Protein AF-A0A8T0B3D9-F1 (afdb_monomer_lite)

Secondary structure (DSSP, 8-state):
-------PPPPPHHHHHHHHHHHSS--SSPPPPPPPP------TTSPP------S-SS--------TT-------------------PPPP---GGGSPP-PPSSSS-TTSSSS-----HHHHHHHHHHHHHHHHH--

Organism: Silurus meridionalis (NCBI:txid175797)

Foldseek 3Di:
DDDDDPDDDDDDPVVVVVCCVVPVDDPPDPDDDPDPDDPDPDDPPDDDPPPPPDDPPPPDPPPPPPPDDPPDPPPPCPPPPPPPPDDPDDDPDDVVPDDDDDPPPNDPCVPDPPPDPDDPVRVVVVVVVVVVVVVVVD

pLDDT: mean 72.68, std 13.57, range [46.12, 94.62]

Sequence (138 aa):
MPVFIAKYKPPGLLELQLEFAKLGQFPSGPYKNPKPHNFRPCDENLPDMVTTIAKDPEYLTLKTQLLGARIQPDFSEEPSRKIITFKPADPKWDARLILPKTPWPPVSATYTRHQCRRGVYSAFMDRVEEKLTRSWMK

Structure (mmCIF, N/CA/C/O backbone):
data_AF-A0A8T0B3D9-F1
#
_entry.id   AF-A0A8T0B3D9-F1
#
loop_
_atom_site.group_PDB
_atom_site.id
_atom_site.type_symbol
_atom_site.label_atom_id
_atom_site.label_alt_id
_atom_site.label_comp_id
_atom_site.label_asym_id
_atom_site.label_entity_id
_atom_site.label_seq_id
_atom_site.pdbx_PDB_ins_code
_atom_site.Cartn_x
_atom_site.Cartn_y
_atom_site.Cartn_z
_atom_site.occupancy
_atom_site.B_iso_or_equiv
_atom_site.auth_seq_id
_atom_site.auth_comp_id
_atom_site.auth_asym_id
_atom_site.auth_atom_id
_atom_site.pdbx_PDB_model_num
ATOM 1 N N . MET A 1 1 ? 21.758 -30.120 16.604 1.00 60.94 1 MET A N 1
ATOM 2 C CA . MET A 1 1 ? 20.601 -29.326 16.131 1.00 60.94 1 MET A CA 1
ATOM 3 C C . MET A 1 1 ? 20.304 -28.256 17.172 1.00 60.94 1 MET A C 1
ATOM 5 O O . MET A 1 1 ? 20.386 -28.593 18.349 1.00 60.94 1 MET A O 1
ATOM 9 N N . PRO A 1 2 ? 20.032 -26.997 16.792 1.00 70.56 2 PRO A N 1
ATOM 10 C CA . PRO A 1 2 ? 19.699 -25.959 17.763 1.00 70.56 2 PRO A CA 1
ATOM 11 C C . PRO A 1 2 ? 18.350 -26.270 18.425 1.00 70.56 2 PRO A C 1
ATOM 13 O O . PRO A 1 2 ? 17.438 -26.792 17.784 1.00 70.56 2 PRO A O 1
ATOM 16 N N . VAL A 1 3 ? 18.241 -25.986 19.721 1.00 74.12 3 VAL A N 1
ATOM 17 C CA . VAL A 1 3 ? 17.029 -26.244 20.506 1.00 74.12 3 VAL A CA 1
ATOM 18 C C . VAL A 1 3 ? 15.999 -25.165 20.184 1.00 74.12 3 VAL A C 1
ATOM 20 O O . VAL A 1 3 ? 16.249 -23.981 20.395 1.00 74.12 3 VAL A O 1
ATOM 23 N N . PHE A 1 4 ? 14.842 -25.567 19.660 1.00 76.88 4 PHE A N 1
ATOM 24 C CA . PHE A 1 4 ? 13.763 -24.641 19.334 1.00 76.88 4 PHE A CA 1
ATOM 25 C C . PHE A 1 4 ? 12.959 -24.319 20.598 1.00 76.88 4 PHE A C 1
ATOM 27 O O . PHE A 1 4 ? 12.279 -25.181 21.158 1.00 76.88 4 PHE A O 1
ATOM 34 N N . ILE A 1 5 ? 13.048 -23.078 21.074 1.00 80.00 5 ILE A N 1
ATOM 35 C CA . ILE A 1 5 ? 12.301 -22.619 22.248 1.00 80.00 5 ILE A CA 1
ATOM 36 C C . ILE A 1 5 ? 10.937 -22.115 21.770 1.00 80.00 5 ILE A C 1
ATOM 38 O O . ILE A 1 5 ? 10.822 -21.036 21.203 1.00 80.00 5 ILE A O 1
ATOM 42 N N . ALA A 1 6 ? 9.887 -22.903 22.008 1.00 77.19 6 ALA A N 1
ATOM 43 C CA . ALA A 1 6 ? 8.521 -22.601 21.564 1.00 77.19 6 ALA A CA 1
ATOM 44 C C . ALA A 1 6 ? 7.750 -21.630 22.483 1.00 77.19 6 ALA A C 1
ATOM 46 O O . ALA A 1 6 ? 6.567 -21.376 22.266 1.00 77.19 6 ALA A O 1
ATOM 47 N N . LYS A 1 7 ? 8.383 -21.118 23.546 1.00 80.88 7 LYS A N 1
ATOM 48 C CA . LYS A 1 7 ? 7.732 -20.262 24.545 1.00 80.88 7 LYS A CA 1
ATOM 49 C C . LYS A 1 7 ? 8.345 -18.869 24.508 1.00 80.88 7 LYS A C 1
ATOM 51 O O . LYS A 1 7 ? 9.443 -18.660 25.013 1.00 80.88 7 LYS A O 1
ATOM 56 N N . TYR A 1 8 ? 7.613 -17.930 23.921 1.00 82.69 8 TYR A N 1
ATOM 57 C CA . TYR A 1 8 ? 7.926 -16.509 23.984 1.00 82.69 8 TYR A CA 1
ATOM 58 C C . TYR A 1 8 ? 7.228 -15.896 25.201 1.00 82.69 8 TYR A C 1
ATOM 60 O O . TYR 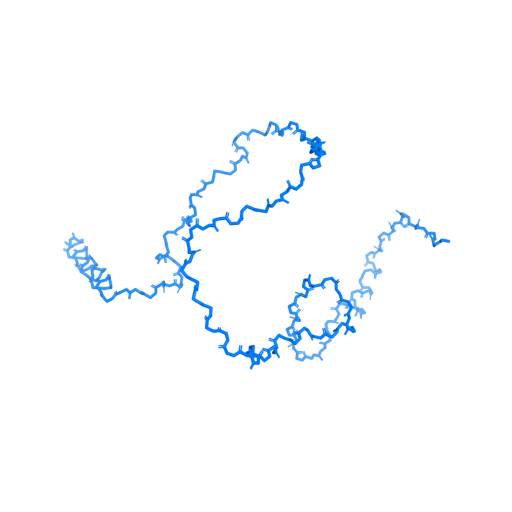A 1 8 ? 6.011 -16.019 25.345 1.00 82.69 8 TYR A O 1
ATOM 68 N N . LYS A 1 9 ? 7.994 -15.256 26.088 1.00 85.31 9 LYS A N 1
ATOM 69 C CA . LYS A 1 9 ? 7.439 -14.450 27.177 1.00 85.31 9 LYS A CA 1
ATOM 70 C C . LYS A 1 9 ? 7.404 -12.997 26.692 1.00 85.31 9 LYS A C 1
ATOM 72 O O . LYS A 1 9 ? 8.476 -12.471 26.400 1.00 85.31 9 LYS A O 1
ATOM 77 N N . PRO A 1 10 ? 6.225 -12.363 26.575 1.00 84.81 10 PRO A N 1
ATOM 78 C CA . PRO A 1 10 ? 6.163 -10.970 26.163 1.00 84.81 10 PRO A CA 1
ATOM 79 C C . PRO A 1 10 ? 6.854 -10.086 27.215 1.00 84.81 10 PRO A C 1
ATOM 81 O O . PRO A 1 10 ? 6.689 -10.347 28.414 1.00 84.81 10 PRO A O 1
ATOM 84 N N . PRO A 1 11 ? 7.627 -9.073 26.788 1.00 88.50 11 PRO A N 1
ATOM 85 C CA . PRO A 1 11 ? 8.262 -8.132 27.701 1.00 88.50 11 PRO A CA 1
ATOM 86 C C . PRO A 1 11 ? 7.217 -7.352 28.505 1.00 88.50 11 PRO A C 1
ATOM 88 O O . PRO A 1 11 ? 6.094 -7.106 28.048 1.00 88.50 11 PRO A O 1
ATOM 91 N N . GLY A 1 12 ? 7.586 -6.973 29.727 1.00 91.31 12 GLY A N 1
ATOM 92 C CA . GLY A 1 12 ? 6.753 -6.136 30.589 1.00 91.31 12 GLY A CA 1
ATOM 93 C C . GLY A 1 12 ? 6.632 -4.699 30.069 1.00 91.31 12 GLY A C 1
ATOM 94 O O . GLY A 1 12 ? 7.419 -4.250 29.243 1.00 91.31 12 GLY A O 1
ATOM 95 N N . LEU A 1 13 ? 5.673 -3.929 30.596 1.00 91.25 13 LEU A N 1
ATOM 96 C CA . LEU A 1 13 ? 5.432 -2.546 30.151 1.00 91.25 13 LEU A CA 1
ATOM 97 C C . LEU A 1 13 ? 6.667 -1.637 30.305 1.00 91.25 13 LEU A C 1
ATOM 99 O O . LEU A 1 13 ? 6.960 -0.844 29.414 1.00 91.25 13 LEU A O 1
ATOM 103 N N . LEU A 1 14 ? 7.414 -1.7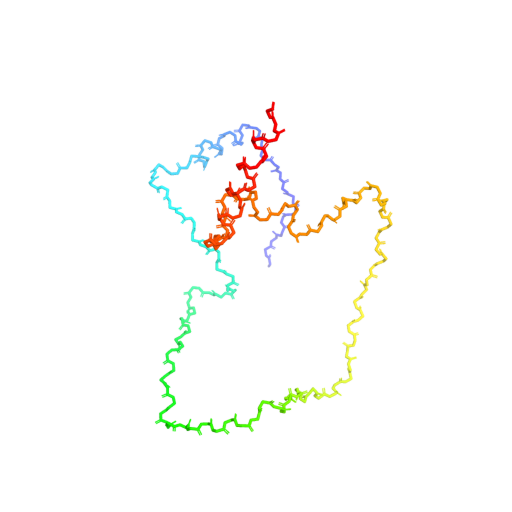77 31.405 1.00 92.19 14 LEU A N 1
ATOM 104 C CA . LEU A 1 14 ? 8.652 -1.021 31.639 1.00 92.19 14 LEU A CA 1
ATOM 105 C C . LEU A 1 14 ? 9.777 -1.440 30.685 1.00 92.19 14 LEU A C 1
ATOM 107 O O . LEU A 1 14 ? 10.514 -0.594 30.185 1.00 92.19 14 LEU A O 1
ATOM 111 N N . GLU A 1 15 ? 9.896 -2.741 30.419 1.00 89.75 15 GLU A N 1
ATOM 112 C CA . GLU A 1 15 ? 10.883 -3.284 29.482 1.00 89.75 15 GLU A CA 1
ATOM 113 C C . GLU A 1 15 ? 10.603 -2.768 28.070 1.00 89.75 15 GLU A C 1
ATOM 115 O O . GLU A 1 15 ? 11.506 -2.246 27.423 1.00 89.75 15 GLU A O 1
ATOM 120 N N . LEU A 1 16 ? 9.334 -2.776 27.653 1.00 88.25 16 LEU A N 1
ATOM 121 C CA . LEU A 1 16 ? 8.887 -2.197 26.388 1.00 88.25 16 LEU A CA 1
ATOM 122 C C . LEU A 1 16 ? 9.201 -0.704 26.279 1.00 88.25 16 LEU A C 1
ATOM 124 O O . LEU A 1 16 ? 9.645 -0.250 25.228 1.00 88.25 16 LEU A O 1
ATOM 128 N N . GLN A 1 17 ? 8.994 0.075 27.344 1.00 88.06 17 GLN A N 1
ATOM 129 C CA . GLN A 1 17 ? 9.331 1.502 27.337 1.00 88.06 17 GLN A CA 1
ATOM 130 C C . GLN A 1 17 ? 10.837 1.737 27.189 1.00 88.06 17 GLN A C 1
ATOM 132 O O . GLN A 1 17 ? 11.247 2.614 26.427 1.00 88.06 17 GLN A O 1
ATOM 137 N N . LEU A 1 18 ? 11.664 0.947 27.878 1.00 90.56 18 LEU A N 1
ATOM 138 C CA . LEU A 1 18 ? 13.121 1.024 27.759 1.00 90.56 18 LEU A CA 1
ATOM 139 C C . LEU A 1 18 ? 13.601 0.590 26.370 1.00 90.56 18 LEU A C 1
ATOM 141 O O . LEU A 1 18 ? 14.480 1.236 25.800 1.00 90.56 18 LEU A O 1
ATOM 145 N N . GLU A 1 19 ? 13.032 -0.477 25.813 1.00 89.00 19 GLU A N 1
ATOM 146 C CA . GLU A 1 19 ? 13.325 -0.937 24.454 1.00 89.00 19 GLU A CA 1
ATOM 147 C C . GLU A 1 19 ? 12.904 0.096 23.409 1.00 89.00 19 GLU A C 1
ATOM 149 O O . GLU A 1 19 ? 13.688 0.411 22.517 1.00 89.00 19 GLU A O 1
ATOM 154 N N . PHE A 1 20 ? 11.721 0.695 23.546 1.00 86.94 20 PHE A N 1
ATOM 155 C CA . PHE A 1 20 ? 11.252 1.756 22.658 1.00 86.94 20 PHE A CA 1
ATOM 156 C C . PHE A 1 20 ? 12.124 3.013 22.750 1.00 86.94 20 PHE A C 1
ATOM 158 O O . PHE A 1 20 ? 12.458 3.603 21.727 1.00 86.94 20 PHE A O 1
ATOM 165 N N . ALA A 1 21 ? 12.558 3.410 23.947 1.00 85.75 21 ALA A N 1
ATOM 166 C CA . ALA A 1 21 ? 13.483 4.531 24.097 1.00 85.75 21 ALA A CA 1
ATOM 167 C C . ALA A 1 21 ? 14.840 4.257 23.421 1.00 85.75 21 ALA A C 1
ATOM 169 O O . ALA A 1 21 ? 15.432 5.170 22.846 1.00 85.75 21 ALA A O 1
ATOM 170 N N . LYS A 1 22 ? 15.316 3.005 23.464 1.00 83.75 22 LYS A N 1
ATOM 171 C CA . LYS A 1 22 ? 16.589 2.580 22.856 1.00 83.75 22 LYS A CA 1
ATOM 172 C C . LYS A 1 22 ? 16.512 2.382 21.339 1.00 83.75 22 LYS A C 1
ATOM 174 O O . LYS A 1 22 ? 17.460 2.728 20.645 1.00 83.75 22 LYS A O 1
ATOM 179 N N . LEU A 1 23 ? 15.433 1.781 20.838 1.00 84.50 23 LEU A N 1
ATOM 180 C CA . LEU A 1 23 ? 15.311 1.278 19.460 1.00 84.50 23 LEU A CA 1
ATOM 181 C C . LEU A 1 23 ? 14.242 2.000 18.635 1.00 84.50 23 LEU A C 1
ATOM 183 O O . LEU A 1 23 ? 14.291 1.979 17.410 1.00 84.50 23 LEU A O 1
ATOM 187 N N . GLY A 1 24 ? 13.258 2.610 19.292 1.00 76.69 24 GLY A N 1
ATOM 188 C CA . GLY A 1 24 ? 12.138 3.303 18.654 1.00 76.69 24 GLY A CA 1
ATOM 189 C C . GLY A 1 24 ? 12.488 4.700 18.147 1.00 76.69 24 GLY A C 1
ATOM 190 O O . GLY A 1 24 ? 11.701 5.298 17.414 1.00 76.69 24 GLY A O 1
ATOM 191 N N . GLN A 1 25 ? 13.667 5.226 18.496 1.00 79.75 25 GLN A N 1
ATOM 192 C CA . GLN A 1 25 ? 14.184 6.426 17.850 1.00 79.75 25 GLN A CA 1
ATOM 193 C C . GLN A 1 25 ? 14.645 6.079 16.438 1.00 79.75 25 GLN A C 1
ATOM 195 O O . GLN A 1 25 ? 15.637 5.379 16.233 1.00 79.75 25 GLN A O 1
ATOM 200 N N . PHE A 1 26 ? 13.926 6.604 15.449 1.00 75.88 26 PHE A N 1
ATOM 201 C CA . PHE A 1 26 ? 14.415 6.605 14.080 1.00 75.88 26 PHE A CA 1
ATOM 202 C C . PHE A 1 26 ? 15.734 7.386 14.021 1.00 75.88 26 PHE A C 1
ATOM 204 O O . PHE A 1 26 ? 15.842 8.441 14.654 1.00 75.88 26 PHE A O 1
ATOM 211 N N . PRO A 1 27 ? 16.741 6.900 13.273 1.00 80.06 27 PRO A N 1
ATOM 212 C CA . PRO A 1 27 ? 17.992 7.626 13.126 1.00 80.06 27 PRO A CA 1
ATOM 213 C C . PRO A 1 27 ? 17.701 9.021 1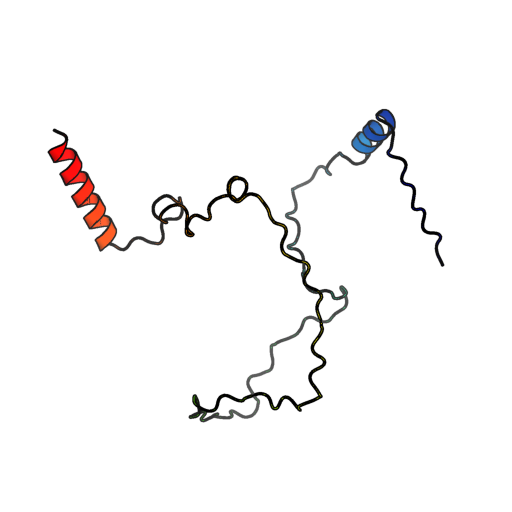2.569 1.00 80.06 27 PRO A C 1
ATOM 215 O O . PRO A 1 27 ? 17.016 9.164 11.555 1.00 80.06 27 PRO A O 1
ATOM 218 N N . SER A 1 28 ? 18.220 10.050 13.240 1.00 76.62 28 SER A N 1
ATOM 219 C CA . SER A 1 28 ? 18.120 11.428 12.763 1.00 76.62 28 SER A CA 1
ATOM 220 C C . SER A 1 28 ? 18.946 11.557 11.482 1.00 76.62 28 SER A C 1
ATOM 222 O O . SER A 1 28 ? 20.175 11.524 11.510 1.00 76.62 28 SER A O 1
ATOM 224 N N . GLY A 1 29 ? 18.274 11.611 10.336 1.00 84.50 29 GLY A N 1
ATOM 225 C CA . GLY A 1 29 ? 18.909 11.674 9.028 1.00 84.50 29 GLY A CA 1
ATOM 226 C C . GLY A 1 29 ? 17.883 11.834 7.907 1.00 84.50 29 GLY A C 1
ATOM 227 O O . GLY A 1 29 ? 16.684 11.654 8.133 1.00 84.50 29 GLY A O 1
ATOM 228 N N . PRO A 1 30 ? 18.326 12.186 6.688 1.00 86.06 30 PRO A N 1
ATOM 229 C CA . PRO A 1 30 ? 17.433 12.264 5.542 1.00 86.06 30 PRO A CA 1
ATOM 230 C C . PRO A 1 30 ? 16.778 10.902 5.297 1.00 86.06 30 PRO A C 1
ATOM 232 O O . PRO A 1 30 ? 17.453 9.868 5.267 1.00 86.06 30 PRO A O 1
ATOM 235 N N . TYR A 1 31 ? 15.457 10.911 5.114 1.00 83.88 31 TYR A N 1
ATOM 236 C CA . TYR A 1 31 ? 14.689 9.706 4.827 1.00 83.88 31 TYR A CA 1
ATOM 237 C C . TYR A 1 31 ? 15.206 9.044 3.546 1.00 83.88 31 TYR A C 1
ATOM 239 O O . TYR A 1 31 ? 15.258 9.664 2.482 1.00 83.88 31 TYR A O 1
ATOM 247 N N . LYS A 1 32 ? 15.588 7.771 3.652 1.00 83.62 32 LYS A N 1
ATOM 248 C CA . LYS A 1 32 ? 15.943 6.939 2.503 1.00 83.62 32 LYS A CA 1
ATOM 249 C C . LYS A 1 32 ? 14.728 6.094 2.152 1.00 83.62 32 LYS A C 1
ATOM 251 O O . LYS A 1 32 ? 14.282 5.300 2.978 1.00 83.62 32 LYS A O 1
ATOM 256 N N . ASN A 1 33 ? 14.213 6.247 0.932 1.00 85.19 33 ASN A N 1
ATOM 257 C CA . ASN A 1 33 ? 13.157 5.370 0.433 1.00 85.19 33 ASN A CA 1
ATOM 258 C C . ASN A 1 33 ? 13.633 3.911 0.529 1.00 85.19 33 ASN A C 1
ATOM 260 O O . ASN A 1 33 ? 14.732 3.613 0.042 1.00 85.19 33 ASN A O 1
ATOM 264 N N . PRO A 1 34 ? 12.845 3.000 1.131 1.00 84.12 34 PRO A N 1
ATOM 265 C CA . PRO A 1 34 ? 13.198 1.592 1.135 1.00 84.12 34 PRO A CA 1
ATOM 266 C C . PRO A 1 34 ? 13.308 1.109 -0.312 1.00 84.12 34 PRO A C 1
ATOM 268 O O . PRO A 1 34 ? 12.463 1.419 -1.156 1.00 84.12 34 PRO A O 1
ATOM 271 N N . LYS A 1 35 ? 14.373 0.360 -0.608 1.00 82.25 35 LYS A N 1
ATOM 272 C CA . LYS A 1 35 ? 14.542 -0.263 -1.921 1.00 82.25 35 LYS A CA 1
ATOM 273 C C . LYS A 1 35 ? 13.346 -1.199 -2.164 1.00 82.25 35 LYS A C 1
ATOM 275 O O . LYS A 1 35 ? 13.002 -1.953 -1.250 1.00 82.25 35 LYS A O 1
ATOM 280 N N . PRO A 1 36 ? 12.711 -1.172 -3.352 1.00 85.38 36 PRO A N 1
ATOM 281 C CA . PRO A 1 36 ? 11.661 -2.122 -3.696 1.00 85.38 36 PRO A CA 1
ATOM 282 C C . PRO A 1 36 ? 12.114 -3.554 -3.414 1.00 85.38 36 PRO A C 1
ATOM 284 O O . PRO A 1 36 ? 13.250 -3.919 -3.727 1.00 85.38 36 PRO A O 1
ATOM 287 N N . HIS A 1 37 ? 11.233 -4.344 -2.800 1.00 79.44 37 HIS A N 1
ATOM 288 C CA . HIS A 1 37 ? 11.537 -5.724 -2.448 1.00 79.44 37 HIS A CA 1
ATOM 289 C C . HIS A 1 37 ? 11.918 -6.512 -3.707 1.00 79.44 37 HIS A C 1
ATOM 291 O O . HIS A 1 37 ? 11.178 -6.522 -4.693 1.00 79.44 37 HIS A O 1
ATOM 297 N N . ASN A 1 38 ? 13.090 -7.148 -3.685 1.00 76.38 38 ASN A N 1
ATOM 298 C CA . ASN A 1 38 ? 13.525 -7.995 -4.783 1.00 76.38 38 ASN A CA 1
ATOM 299 C C . ASN A 1 38 ? 12.852 -9.363 -4.632 1.00 76.38 38 ASN A C 1
ATOM 301 O O . ASN A 1 38 ? 13.180 -10.115 -3.724 1.00 76.38 38 ASN A O 1
ATOM 305 N N . PHE A 1 39 ? 11.917 -9.682 -5.526 1.00 78.88 39 PHE A N 1
ATOM 306 C CA . PHE A 1 39 ? 11.209 -10.966 -5.528 1.00 78.88 39 PHE A CA 1
ATOM 307 C C . PHE A 1 39 ? 12.067 -12.143 -6.013 1.00 78.88 39 PHE A C 1
ATOM 309 O O . PHE A 1 39 ? 11.579 -13.271 -6.053 1.00 78.88 39 PHE A O 1
ATOM 316 N N . ARG A 1 40 ? 13.321 -11.911 -6.425 1.00 68.81 40 ARG A N 1
ATOM 317 C CA . ARG A 1 40 ? 14.231 -12.994 -6.803 1.00 68.81 40 ARG A CA 1
ATOM 318 C C . ARG A 1 40 ? 14.725 -13.700 -5.538 1.00 68.81 40 ARG A C 1
ATOM 320 O O . ARG A 1 40 ? 15.363 -13.051 -4.711 1.00 68.81 40 ARG A O 1
ATOM 327 N N . PRO A 1 41 ? 14.482 -15.011 -5.388 1.00 64.94 41 PRO A N 1
ATOM 328 C CA . PRO A 1 41 ? 15.021 -15.774 -4.275 1.00 64.94 41 PRO A CA 1
ATOM 329 C C . PRO A 1 41 ? 16.470 -16.146 -4.593 1.00 64.94 41 PRO A C 1
ATOM 331 O O . PRO A 1 41 ? 16.723 -17.287 -4.947 1.00 64.94 41 PRO A O 1
ATOM 334 N N . CYS A 1 42 ? 17.408 -15.198 -4.591 1.00 53.91 42 CYS A N 1
ATOM 335 C CA . CYS A 1 42 ? 18.781 -15.490 -5.007 1.00 53.91 42 CYS A CA 1
ATOM 336 C C . CYS A 1 42 ? 19.786 -14.499 -4.408 1.00 53.91 42 CYS A C 1
ATOM 338 O O . CYS A 1 42 ? 19.575 -13.288 -4.466 1.00 53.91 42 CYS A O 1
ATOM 340 N N . ASP A 1 43 ? 20.854 -15.073 -3.850 1.00 59.47 43 ASP A N 1
ATOM 341 C CA . ASP A 1 43 ? 21.987 -14.456 -3.161 1.00 59.47 43 ASP A CA 1
ATOM 342 C C . ASP A 1 43 ? 22.555 -13.208 -3.852 1.00 59.47 43 ASP A C 1
ATOM 344 O O . ASP A 1 43 ? 22.602 -13.115 -5.079 1.00 59.47 43 ASP A O 1
ATOM 348 N N . GLU A 1 44 ? 23.089 -12.283 -3.046 1.00 62.50 44 GLU A N 1
ATOM 349 C CA . GLU A 1 44 ? 23.735 -11.034 -3.493 1.00 62.50 44 GLU A CA 1
ATOM 350 C C . GLU A 1 44 ? 24.928 -11.260 -4.448 1.00 62.50 44 GLU A C 1
ATOM 352 O O . GLU A 1 44 ? 25.376 -10.324 -5.104 1.00 62.50 44 GLU A O 1
ATOM 357 N N . ASN A 1 45 ? 25.411 -12.503 -4.556 1.00 68.69 45 ASN A N 1
ATOM 358 C CA . ASN A 1 45 ? 26.533 -12.912 -5.400 1.00 68.69 45 ASN A CA 1
ATOM 359 C C . ASN A 1 45 ? 26.124 -13.483 -6.768 1.00 68.69 45 ASN A C 1
ATOM 361 O O . ASN A 1 45 ? 27.002 -13.932 -7.510 1.00 68.69 45 ASN A O 1
ATOM 365 N N . LEU A 1 46 ? 24.833 -13.528 -7.120 1.00 65.44 46 LEU A N 1
ATOM 366 C CA . LEU A 1 46 ? 24.475 -13.968 -8.467 1.00 65.44 46 LEU A CA 1
ATOM 367 C C . LEU A 1 46 ? 24.852 -12.895 -9.499 1.00 65.44 46 LEU A C 1
ATOM 369 O O . LEU A 1 46 ? 24.474 -11.734 -9.335 1.00 65.44 46 LEU A O 1
ATOM 373 N N . PRO A 1 47 ? 25.557 -13.269 -10.581 1.00 69.12 47 PRO A N 1
ATOM 374 C CA . PRO A 1 47 ? 25.858 -12.335 -11.651 1.00 69.12 47 PRO A CA 1
ATOM 375 C C . PRO A 1 47 ? 24.557 -11.835 -12.285 1.00 69.12 47 PRO A C 1
ATOM 377 O O . PRO A 1 47 ? 23.632 -12.613 -12.541 1.00 69.12 47 PRO A O 1
ATOM 380 N N . ASP A 1 48 ? 24.494 -10.530 -12.555 1.00 64.94 48 ASP A N 1
ATOM 381 C CA . ASP A 1 48 ? 23.391 -9.948 -13.311 1.00 64.94 48 ASP A CA 1
ATOM 382 C C . ASP A 1 48 ? 23.289 -10.641 -14.672 1.00 64.94 48 ASP A C 1
ATOM 384 O O . ASP A 1 48 ? 24.276 -10.820 -15.387 1.00 64.94 48 ASP A O 1
ATOM 388 N N . MET A 1 49 ? 22.072 -11.052 -15.032 1.00 63.75 49 MET A N 1
ATOM 389 C CA . MET A 1 49 ? 21.819 -11.696 -16.314 1.00 63.75 49 MET A CA 1
ATOM 390 C C . MET A 1 49 ? 22.002 -10.661 -17.426 1.00 63.75 49 MET A C 1
ATOM 392 O O . MET A 1 49 ? 21.111 -9.859 -17.707 1.00 63.75 49 MET A O 1
ATOM 396 N N . VAL A 1 50 ? 23.177 -10.674 -18.048 1.00 62.25 50 VAL A N 1
ATOM 397 C CA . VAL A 1 50 ? 23.510 -9.840 -19.199 1.00 62.25 50 VAL A CA 1
ATOM 398 C C . VAL A 1 50 ? 22.704 -10.340 -20.398 1.00 62.25 50 VAL A C 1
ATOM 400 O O . VAL A 1 50 ? 23.070 -11.312 -21.051 1.00 62.25 50 VAL A O 1
ATOM 403 N N . THR A 1 51 ? 21.585 -9.680 -20.703 1.00 61.06 51 THR A N 1
ATOM 404 C CA . THR A 1 51 ? 20.773 -9.978 -21.897 1.00 61.06 51 THR A CA 1
ATOM 405 C C . THR A 1 51 ? 21.287 -9.287 -23.158 1.00 61.06 51 THR A C 1
ATOM 407 O O . THR A 1 51 ? 20.581 -9.248 -24.164 1.00 61.06 51 THR A O 1
ATOM 410 N N . THR A 1 52 ? 22.506 -8.739 -23.153 1.00 55.34 52 THR A N 1
ATOM 411 C CA . THR A 1 52 ? 23.154 -8.260 -24.380 1.00 55.34 52 THR A CA 1
ATOM 412 C C . THR A 1 52 ? 23.754 -9.444 -25.129 1.00 55.34 52 THR A C 1
ATOM 414 O O . THR A 1 52 ? 24.962 -9.525 -25.341 1.00 55.34 52 THR A O 1
ATOM 417 N N . ILE A 1 53 ? 22.908 -10.396 -25.512 1.00 59.19 53 ILE A N 1
ATOM 418 C CA . ILE A 1 53 ? 23.276 -11.310 -26.584 1.00 59.19 53 ILE A CA 1
ATOM 419 C C . ILE A 1 53 ? 23.331 -10.426 -27.830 1.00 59.19 53 ILE A C 1
ATOM 421 O O . ILE A 1 53 ? 22.350 -9.763 -28.180 1.00 59.19 53 ILE A O 1
ATOM 425 N N . ALA A 1 54 ? 24.521 -10.319 -28.423 1.00 56.00 54 ALA A N 1
ATOM 426 C CA . ALA A 1 54 ? 24.698 -9.685 -29.716 1.00 56.00 54 ALA A CA 1
ATOM 427 C C . ALA A 1 54 ? 23.661 -10.284 -30.670 1.00 56.00 54 ALA A C 1
ATOM 429 O O . ALA A 1 54 ? 23.530 -11.505 -30.718 1.00 56.00 54 ALA A O 1
ATOM 430 N N . LYS A 1 55 ? 22.909 -9.425 -31.377 1.00 58.97 55 LYS A N 1
ATOM 431 C CA . LYS A 1 55 ? 22.070 -9.844 -32.508 1.00 58.97 55 LYS A CA 1
ATOM 432 C C . LYS A 1 55 ? 22.834 -10.910 -33.281 1.00 58.97 55 LYS A C 1
ATOM 434 O O . LYS A 1 55 ? 23.997 -10.660 -33.593 1.00 58.97 55 LYS A O 1
ATOM 439 N N . ASP A 1 56 ? 22.180 -12.048 -33.490 1.00 55.25 56 ASP A N 1
ATOM 440 C CA . ASP A 1 56 ? 22.753 -13.266 -34.054 1.00 55.25 56 ASP A CA 1
ATOM 441 C C . ASP A 1 56 ? 23.887 -12.957 -35.049 1.00 55.25 56 ASP A C 1
ATOM 443 O O . ASP A 1 56 ? 23.678 -12.172 -35.982 1.00 55.25 56 ASP A O 1
ATOM 447 N N . PRO A 1 57 ? 25.099 -13.514 -34.849 1.00 58.09 57 PRO A N 1
ATOM 448 C CA . PRO A 1 57 ? 26.267 -13.187 -35.672 1.00 58.09 57 PRO A CA 1
ATOM 449 C C . PRO A 1 57 ? 26.049 -13.516 -37.155 1.00 58.09 57 PRO A C 1
ATOM 451 O O . PRO A 1 57 ? 26.688 -12.934 -38.029 1.00 58.09 57 PRO A O 1
ATOM 454 N N . GLU A 1 58 ? 25.106 -14.407 -37.439 1.00 60.09 58 GLU A N 1
ATOM 455 C CA . GLU A 1 58 ? 24.570 -14.652 -38.764 1.00 60.09 58 GLU A CA 1
ATOM 456 C C . GLU A 1 58 ? 23.215 -13.964 -38.849 1.00 60.09 58 GLU A C 1
ATOM 458 O O . GLU A 1 58 ? 22.283 -14.343 -38.149 1.00 60.09 58 GLU A O 1
ATOM 463 N N . TYR A 1 59 ? 23.109 -12.949 -39.703 1.00 53.88 59 TYR A N 1
ATOM 464 C CA . TYR A 1 59 ? 21.890 -12.210 -40.032 1.00 53.88 59 TYR A CA 1
ATOM 465 C C . TYR A 1 59 ? 20.821 -13.153 -40.631 1.00 53.88 59 TYR A C 1
ATOM 467 O O . TYR A 1 59 ? 20.529 -13.131 -41.829 1.00 53.88 59 TYR A O 1
ATOM 475 N N . LEU A 1 60 ? 20.270 -14.045 -39.810 1.00 60.81 60 LEU A N 1
ATOM 476 C CA . LEU A 1 60 ? 19.297 -15.051 -40.192 1.00 60.81 60 LEU A CA 1
ATOM 477 C C . LEU A 1 60 ? 17.977 -14.332 -40.441 1.00 60.81 60 LEU A C 1
ATOM 479 O O . LEU A 1 60 ? 17.257 -13.925 -39.530 1.00 60.81 60 LEU A O 1
ATOM 483 N N . THR A 1 61 ? 17.655 -14.162 -41.718 1.00 60.16 61 THR A N 1
ATOM 484 C CA . THR A 1 61 ? 16.337 -13.710 -42.157 1.00 60.16 61 THR A CA 1
ATOM 485 C C . THR A 1 61 ? 15.349 -14.852 -41.952 1.00 60.16 61 THR A C 1
ATOM 487 O O . THR A 1 61 ? 15.041 -15.615 -42.866 1.00 60.16 61 THR A O 1
ATOM 490 N N . LEU A 1 62 ? 14.852 -14.992 -40.722 1.00 59.16 62 LEU A N 1
ATOM 491 C CA . LEU A 1 62 ? 13.791 -15.938 -40.404 1.00 59.16 62 LEU A CA 1
ATOM 492 C C . LEU A 1 62 ? 12.519 -15.521 -41.156 1.00 59.16 62 LEU A C 1
ATOM 494 O O . LEU A 1 62 ? 11.772 -14.644 -40.725 1.00 59.16 62 LEU A O 1
ATOM 498 N N . LYS A 1 63 ? 12.266 -16.148 -42.309 1.00 59.53 63 LYS A N 1
ATOM 499 C CA . LYS A 1 63 ? 10.993 -16.045 -43.033 1.00 59.53 63 LYS A CA 1
ATOM 500 C C . LYS A 1 63 ? 9.935 -16.869 -42.301 1.00 59.53 63 LYS A C 1
ATOM 502 O 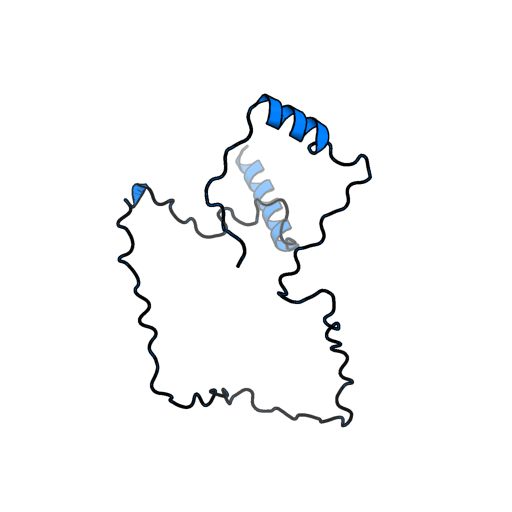O . LYS A 1 63 ? 9.520 -17.924 -42.772 1.00 59.53 63 LYS A O 1
ATOM 507 N N . THR A 1 64 ? 9.497 -16.418 -41.133 1.00 59.69 64 THR A N 1
ATOM 508 C CA . THR A 1 64 ? 8.404 -17.067 -40.403 1.00 59.69 64 THR A CA 1
ATOM 509 C C . THR A 1 64 ? 7.051 -16.674 -41.002 1.00 59.69 64 THR A C 1
ATOM 511 O O . THR A 1 64 ? 6.282 -15.910 -40.428 1.00 59.69 64 THR A O 1
ATOM 514 N N . GLN A 1 65 ? 6.709 -17.246 -42.159 1.00 55.44 65 GLN A N 1
ATOM 515 C CA . GLN A 1 65 ? 5.305 -17.439 -42.539 1.00 55.44 65 GLN A CA 1
ATOM 516 C C . GLN A 1 65 ? 4.797 -18.732 -41.896 1.00 55.44 65 GLN A C 1
ATOM 518 O O . GLN A 1 65 ? 4.613 -19.742 -42.566 1.00 55.44 65 GLN A O 1
ATOM 523 N N . LEU A 1 66 ? 4.597 -18.720 -40.576 1.00 58.12 66 LEU A N 1
ATOM 524 C CA . LEU A 1 66 ? 3.821 -19.772 -39.914 1.00 58.12 66 LEU A CA 1
ATOM 525 C C . LEU A 1 66 ? 3.208 -19.293 -38.590 1.00 58.12 66 LEU A C 1
ATOM 527 O O . LEU A 1 66 ? 3.406 -19.889 -37.536 1.00 58.12 66 LEU A O 1
ATOM 531 N N . LEU A 1 67 ? 2.397 -18.235 -38.642 1.00 53.12 67 LEU A N 1
ATOM 532 C CA . LEU A 1 67 ? 1.420 -17.925 -37.586 1.00 53.12 67 LEU A CA 1
ATOM 533 C C . LEU A 1 67 ? 0.198 -18.858 -37.704 1.00 53.12 67 LEU A C 1
ATOM 535 O O . LEU A 1 67 ? -0.927 -18.410 -37.901 1.00 53.12 67 LEU A O 1
ATOM 539 N N . GLY A 1 68 ? 0.427 -20.172 -37.635 1.00 51.31 68 GLY A N 1
ATOM 540 C CA . GLY A 1 68 ? -0.644 -21.166 -37.779 1.00 51.31 68 GLY A CA 1
ATOM 541 C C . GLY A 1 68 ? -0.374 -22.533 -37.157 1.00 51.31 68 GLY A C 1
ATOM 542 O O . GLY A 1 68 ? -1.324 -23.244 -36.845 1.00 51.31 68 GLY A O 1
ATOM 543 N N . ALA A 1 69 ? 0.881 -22.904 -36.900 1.00 51.75 69 ALA A N 1
ATOM 544 C CA . ALA A 1 69 ? 1.170 -24.121 -36.152 1.00 51.75 69 ALA A CA 1
ATOM 545 C C . ALA A 1 69 ? 1.300 -23.775 -34.669 1.00 51.75 69 ALA A C 1
ATOM 547 O O . ALA A 1 69 ? 2.344 -23.339 -34.189 1.00 51.75 69 ALA A O 1
ATOM 548 N N . ARG A 1 70 ? 0.200 -23.956 -33.936 1.00 48.97 70 ARG A N 1
ATOM 549 C CA . ARG A 1 70 ? 0.218 -24.090 -32.481 1.00 48.97 70 ARG A CA 1
ATOM 550 C C . ARG A 1 70 ? 1.162 -25.250 -32.165 1.00 48.97 70 ARG A C 1
ATOM 552 O O . ARG A 1 70 ? 0.772 -26.398 -32.338 1.00 48.97 70 ARG A O 1
ATOM 559 N N . ILE A 1 71 ? 2.390 -24.950 -31.746 1.00 54.09 71 ILE A N 1
ATOM 560 C CA . ILE A 1 71 ? 3.269 -25.936 -31.120 1.00 54.09 71 ILE A CA 1
ATOM 561 C C . ILE A 1 71 ? 2.522 -26.374 -29.860 1.00 54.09 71 ILE A C 1
ATOM 563 O O . ILE A 1 71 ? 2.477 -25.653 -28.862 1.00 54.09 71 ILE A O 1
ATOM 567 N N . GLN A 1 72 ? 1.813 -27.497 -29.950 1.00 52.69 72 GLN A N 1
ATOM 568 C CA . GLN A 1 72 ? 1.443 -28.234 -28.758 1.00 52.69 72 GLN A CA 1
ATOM 569 C C . GLN A 1 72 ? 2.769 -28.724 -28.179 1.00 52.69 72 GLN A C 1
ATOM 571 O O . GLN A 1 72 ? 3.577 -29.268 -28.931 1.00 52.69 72 GLN A O 1
ATOM 576 N N . PRO A 1 73 ? 3.057 -28.485 -26.894 1.00 47.78 73 PRO A N 1
ATOM 577 C CA . PRO A 1 73 ? 4.147 -29.202 -26.269 1.00 47.78 73 PRO A CA 1
ATOM 578 C C . PRO A 1 73 ? 3.788 -30.682 -26.361 1.00 47.78 73 PRO A C 1
ATOM 580 O O . PRO A 1 73 ? 2.684 -31.058 -25.956 1.00 47.78 73 PRO A O 1
ATOM 583 N N . ASP A 1 74 ? 4.703 -31.495 -26.880 1.00 48.75 74 ASP A N 1
ATOM 584 C CA . ASP A 1 74 ? 4.668 -32.940 -26.699 1.00 48.75 74 ASP A CA 1
ATOM 585 C C . ASP A 1 74 ? 4.833 -33.202 -25.198 1.00 48.75 74 ASP A C 1
ATOM 587 O O . ASP A 1 74 ? 5.926 -33.429 -24.675 1.00 48.75 74 ASP A O 1
ATOM 591 N N . PHE A 1 75 ? 3.731 -33.091 -24.461 1.00 46.12 75 PHE A N 1
ATOM 592 C CA . PHE A 1 75 ? 3.630 -33.681 -23.146 1.00 46.12 75 PHE A CA 1
ATOM 593 C C . PHE A 1 75 ? 3.632 -35.183 -23.388 1.00 46.12 75 PHE A C 1
ATOM 595 O O . PHE A 1 75 ? 2.607 -35.766 -23.725 1.00 46.12 75 PHE A O 1
ATOM 602 N N . SER A 1 76 ? 4.811 -35.788 -23.247 1.00 50.16 76 SER A N 1
ATOM 603 C CA . SER A 1 76 ? 4.943 -37.203 -22.918 1.00 50.16 76 SER A CA 1
ATOM 604 C C . SER A 1 76 ? 3.836 -37.554 -21.925 1.00 50.16 76 SER A C 1
ATOM 606 O O . SER A 1 76 ? 3.793 -36.978 -20.833 1.00 50.16 76 SER A O 1
ATOM 608 N N . GLU A 1 77 ? 2.919 -38.438 -22.320 1.00 56.38 77 GLU A N 1
ATOM 609 C CA . GLU A 1 77 ? 1.855 -38.967 -21.468 1.00 56.38 77 GLU A CA 1
ATOM 610 C C . GLU A 1 77 ? 2.473 -39.876 -20.395 1.00 56.38 77 GLU A C 1
ATOM 612 O O . GLU A 1 77 ? 2.310 -41.091 -20.377 1.00 56.38 77 GLU A O 1
ATOM 617 N N . GLU A 1 78 ? 3.215 -39.274 -19.469 1.00 55.41 78 GLU A N 1
ATOM 618 C CA . GLU A 1 78 ? 3.407 -39.845 -18.146 1.00 55.41 78 GLU A CA 1
ATOM 619 C C . GLU A 1 78 ? 2.009 -40.012 -17.536 1.00 55.41 78 GLU A C 1
ATOM 621 O O . GLU A 1 78 ? 1.220 -39.057 -17.596 1.00 55.41 78 GLU A O 1
ATOM 626 N N . PRO A 1 79 ? 1.660 -41.182 -16.963 1.00 53.81 79 PRO A N 1
ATOM 627 C CA . PRO A 1 79 ? 0.340 -41.410 -16.399 1.00 53.81 79 PRO A CA 1
ATOM 628 C C . PRO A 1 79 ? 0.073 -40.302 -15.396 1.00 53.81 79 PRO A C 1
ATOM 630 O O . PRO A 1 79 ? 0.725 -40.216 -14.353 1.00 53.81 79 PRO A O 1
ATOM 633 N N . SER A 1 80 ? -0.853 -39.419 -15.7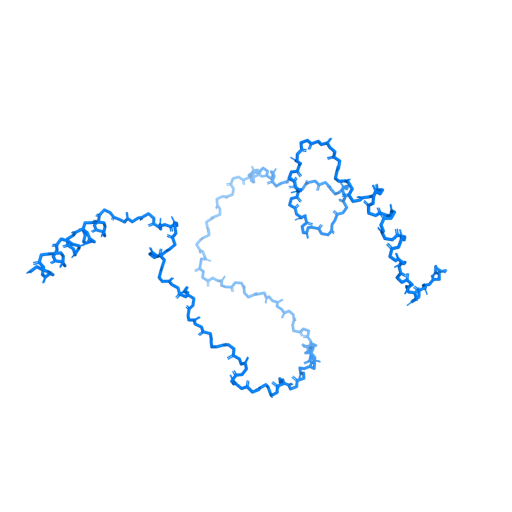78 1.00 60.97 80 SER A N 1
ATOM 634 C CA . SER A 1 80 ? -1.162 -38.174 -15.099 1.00 60.97 80 SER A CA 1
ATOM 635 C C . SER A 1 80 ? -1.291 -38.463 -13.612 1.00 60.97 80 SER A C 1
ATOM 637 O O . SER A 1 80 ? -2.301 -39.024 -13.173 1.00 60.97 80 SER A O 1
ATOM 639 N N . ARG A 1 81 ? -0.262 -38.118 -12.829 1.00 62.59 81 ARG A N 1
ATOM 640 C CA . ARG A 1 81 ? -0.352 -38.093 -11.372 1.00 62.59 81 ARG A CA 1
ATOM 641 C C . ARG A 1 81 ? -1.316 -36.961 -11.065 1.00 62.59 81 ARG A C 1
ATOM 643 O O . ARG A 1 81 ? -0.906 -35.825 -10.850 1.00 62.59 81 ARG A O 1
ATOM 650 N N . LYS A 1 82 ? -2.616 -37.252 -11.163 1.00 67.69 82 LYS A N 1
ATOM 651 C CA . LYS A 1 82 ? -3.692 -36.356 -10.764 1.00 67.69 82 LYS A CA 1
ATOM 652 C C . LYS A 1 82 ? -3.432 -36.098 -9.296 1.00 67.69 82 LYS A C 1
ATOM 654 O O . LYS A 1 82 ? -3.661 -36.971 -8.465 1.00 67.69 82 LYS A O 1
ATOM 659 N N . ILE A 1 83 ? -2.858 -34.941 -8.997 1.00 72.19 83 ILE A N 1
ATOM 660 C CA . ILE A 1 83 ? -2.709 -34.488 -7.627 1.00 72.19 83 ILE A CA 1
ATOM 661 C C . ILE A 1 83 ? -4.141 -34.410 -7.106 1.00 72.19 83 ILE A C 1
ATOM 663 O O . ILE A 1 83 ? -4.926 -33.573 -7.552 1.00 72.19 83 ILE A O 1
ATOM 667 N N . ILE A 1 84 ? -4.514 -35.350 -6.237 1.00 70.31 84 ILE A N 1
ATOM 668 C CA . ILE A 1 84 ? -5.802 -35.332 -5.551 1.00 70.31 84 ILE A CA 1
ATOM 669 C C . ILE A 1 84 ? -5.666 -34.248 -4.486 1.00 70.31 84 ILE A C 1
ATOM 671 O O . ILE A 1 84 ? -5.402 -34.522 -3.318 1.00 70.31 84 ILE A O 1
ATOM 675 N N . THR A 1 85 ? -5.755 -32.987 -4.904 1.00 80.12 85 THR A N 1
ATOM 676 C CA . THR A 1 85 ? -5.821 -31.874 -3.966 1.00 80.12 85 THR A CA 1
ATOM 677 C C . THR A 1 85 ? -7.173 -31.975 -3.284 1.00 80.12 85 THR A C 1
ATOM 679 O O . THR A 1 85 ? -8.205 -31.686 -3.890 1.00 80.12 85 THR A O 1
ATOM 682 N N . PHE A 1 86 ? -7.174 -32.433 -2.032 1.00 80.62 86 PHE A N 1
ATOM 683 C CA . PHE A 1 86 ? -8.357 -32.402 -1.187 1.00 80.62 86 PHE A CA 1
ATOM 684 C C . PHE A 1 86 ? -8.833 -30.950 -1.084 1.00 80.62 86 PHE A C 1
ATOM 686 O O . PHE A 1 86 ? -8.211 -30.125 -0.414 1.00 80.62 86 PHE A O 1
ATOM 693 N N . LYS A 1 87 ? -9.918 -30.627 -1.792 1.00 83.69 87 LYS A N 1
ATOM 694 C CA . LYS A 1 87 ? -10.623 -29.361 -1.635 1.00 83.69 87 LYS A CA 1
ATOM 695 C C . LYS A 1 87 ? -11.710 -29.593 -0.580 1.00 83.69 87 LYS A C 1
ATOM 697 O O . LYS A 1 87 ? -12.646 -30.341 -0.869 1.00 83.69 87 LYS A O 1
ATOM 702 N N . PRO A 1 88 ? -11.602 -29.018 0.632 1.00 83.06 88 PRO A N 1
ATOM 703 C CA . PRO A 1 88 ? -12.687 -29.104 1.599 1.00 83.06 88 PRO A CA 1
ATOM 704 C C . PRO A 1 88 ? -13.952 -28.469 1.011 1.00 83.06 88 PRO A C 1
ATOM 706 O O . PRO A 1 88 ? -13.875 -27.608 0.132 1.00 83.06 88 PRO A O 1
ATOM 709 N N . ALA A 1 89 ? -15.117 -28.897 1.497 1.00 84.94 89 ALA A N 1
ATOM 710 C CA . ALA A 1 89 ? -16.369 -28.243 1.144 1.00 84.94 89 ALA A CA 1
ATOM 711 C C . ALA A 1 89 ? -16.266 -26.751 1.492 1.00 84.94 89 ALA A C 1
ATOM 713 O O . ALA A 1 89 ? -15.888 -26.403 2.615 1.00 84.94 89 ALA A O 1
ATOM 714 N N . ASP A 1 90 ? -16.565 -25.886 0.519 1.00 80.12 90 ASP A N 1
ATOM 715 C CA . ASP A 1 90 ? -16.538 -24.442 0.728 1.00 80.12 90 ASP A CA 1
ATOM 716 C C . ASP A 1 90 ? -17.475 -24.117 1.914 1.00 80.12 90 ASP A C 1
ATOM 718 O O . ASP A 1 90 ? -18.608 -24.616 1.946 1.00 80.12 90 ASP A O 1
ATOM 722 N N . PRO A 1 91 ? -17.032 -23.351 2.930 1.00 79.50 91 PRO A N 1
ATOM 723 C CA . PRO A 1 91 ? -17.850 -23.132 4.112 1.00 79.50 91 PRO A CA 1
ATOM 724 C C . PRO A 1 91 ? -19.154 -22.427 3.731 1.00 79.50 91 PRO A C 1
ATOM 726 O O . PRO A 1 91 ? -19.155 -21.467 2.956 1.00 79.50 91 PRO A O 1
ATOM 729 N N . LYS A 1 92 ? -20.272 -22.895 4.294 1.00 84.88 92 LYS A N 1
ATOM 730 C CA . LYS A 1 92 ? -21.604 -22.312 4.097 1.00 84.88 92 LYS A CA 1
ATOM 731 C C . LYS A 1 92 ? -21.713 -21.001 4.881 1.00 84.88 92 LYS A C 1
ATOM 733 O O . LYS A 1 92 ? -22.345 -20.947 5.931 1.00 84.88 92 LYS A O 1
ATOM 738 N N . TRP A 1 93 ? -21.050 -19.956 4.403 1.00 81.81 93 TRP A N 1
ATOM 739 C CA . TRP A 1 93 ? -21.242 -18.607 4.927 1.00 81.81 93 TRP A CA 1
ATOM 740 C C . TRP A 1 93 ? -22.652 -18.117 4.571 1.00 81.81 93 TRP A C 1
ATOM 742 O O . TRP A 1 93 ? -23.162 -18.408 3.488 1.00 81.81 93 TRP A O 1
ATOM 752 N N . ASP A 1 94 ? -23.291 -17.378 5.479 1.00 81.56 94 ASP A N 1
ATOM 753 C CA . ASP A 1 94 ? -24.542 -16.681 5.174 1.00 81.56 94 ASP A CA 1
ATOM 754 C C . ASP A 1 94 ? -24.274 -15.637 4.078 1.00 81.56 94 ASP A C 1
ATOM 756 O O . ASP A 1 94 ? -23.384 -14.795 4.213 1.00 81.56 94 ASP A O 1
ATOM 760 N N . ALA A 1 95 ? -25.041 -15.685 2.986 1.00 79.06 95 ALA A N 1
ATOM 761 C CA . ALA A 1 95 ? -24.888 -14.783 1.847 1.00 79.06 95 ALA A CA 1
ATOM 762 C C . ALA A 1 95 ? -25.049 -13.305 2.237 1.00 79.06 95 ALA A C 1
ATOM 764 O O . ALA A 1 95 ? -24.492 -12.437 1.569 1.00 79.06 95 ALA A O 1
ATOM 765 N N . ARG A 1 96 ? -25.753 -13.011 3.339 1.00 81.62 96 ARG A N 1
ATOM 766 C CA . ARG A 1 96 ? -25.888 -11.649 3.885 1.00 81.62 96 ARG A CA 1
ATOM 767 C C . ARG A 1 96 ? -24.593 -11.104 4.491 1.00 81.62 96 ARG A C 1
ATOM 769 O O . ARG A 1 96 ? -24.459 -9.893 4.630 1.00 81.62 96 ARG A O 1
ATOM 776 N N . LEU A 1 97 ? -23.654 -11.980 4.845 1.00 80.75 97 LEU A N 1
ATOM 777 C CA . LEU A 1 97 ? -22.325 -11.609 5.339 1.00 80.75 97 LEU A CA 1
ATOM 778 C C . LEU A 1 97 ? -21.319 -11.400 4.198 1.00 80.75 97 LEU A C 1
ATOM 780 O O . LEU A 1 97 ? -20.213 -10.915 4.431 1.00 80.75 97 LEU A O 1
ATOM 784 N N . ILE A 1 98 ? -21.682 -11.763 2.964 1.00 82.69 98 ILE A N 1
ATOM 785 C CA . ILE A 1 98 ? -20.834 -11.592 1.788 1.00 82.69 98 ILE A CA 1
ATOM 786 C C . ILE A 1 98 ? -21.118 -10.214 1.197 1.00 82.69 98 ILE A C 1
ATOM 788 O O . ILE A 1 98 ? -22.223 -9.935 0.736 1.00 82.69 98 ILE A O 1
ATOM 792 N N . LEU A 1 99 ? -20.100 -9.353 1.177 1.00 84.19 99 LEU A N 1
ATOM 793 C CA . LEU A 1 99 ? -20.185 -8.060 0.505 1.00 84.19 99 LEU A CA 1
ATOM 794 C C . LEU A 1 99 ? -20.552 -8.269 -0.982 1.00 84.19 99 LEU A C 1
ATOM 796 O O . LEU A 1 99 ? -19.830 -8.993 -1.680 1.00 84.19 99 LEU A O 1
ATOM 800 N N . PRO A 1 100 ? -21.630 -7.644 -1.499 1.00 82.88 100 PRO A N 1
ATOM 801 C CA . PRO A 1 100 ? -21.975 -7.726 -2.912 1.00 82.88 100 PRO A CA 1
ATOM 802 C C . PRO A 1 100 ? -20.824 -7.206 -3.772 1.00 82.88 100 PRO A C 1
ATOM 804 O O . PRO A 1 100 ? -20.328 -6.097 -3.567 1.00 82.88 100 PRO A O 1
ATOM 807 N N . LYS A 1 101 ? -20.392 -8.006 -4.748 1.00 81.25 101 LYS A N 1
ATOM 808 C CA . LYS A 1 101 ? -19.355 -7.591 -5.694 1.00 81.25 101 LYS A CA 1
ATOM 809 C C . LYS A 1 101 ? -19.953 -6.560 -6.645 1.00 81.25 101 LYS A C 1
ATOM 811 O O . LYS A 1 101 ? -20.721 -6.915 -7.536 1.00 81.25 101 LYS A O 1
ATOM 816 N N . THR A 1 102 ? -19.611 -5.291 -6.459 1.00 78.62 102 THR A N 1
ATOM 817 C CA . THR A 1 102 ? -19.882 -4.267 -7.468 1.00 78.62 102 THR A CA 1
ATOM 818 C C . THR A 1 102 ? -18.980 -4.510 -8.682 1.00 78.62 102 THR A C 1
ATOM 820 O O . THR A 1 102 ? -17.837 -4.954 -8.519 1.00 78.62 102 THR A O 1
ATOM 823 N N . PRO A 1 103 ? -19.471 -4.282 -9.914 1.00 79.62 103 PRO A N 1
ATOM 824 C CA . PRO A 1 103 ? -18.624 -4.379 -11.092 1.00 79.62 103 PRO A CA 1
ATOM 825 C C . PRO A 1 103 ? -17.475 -3.377 -10.964 1.00 79.62 103 PRO A C 1
ATOM 827 O O . PRO A 1 103 ? -17.674 -2.222 -10.590 1.00 79.62 103 PRO A O 1
ATOM 830 N N . TRP A 1 104 ? -16.257 -3.835 -11.245 1.00 63.09 104 TRP A N 1
ATOM 831 C CA . TRP A 1 104 ? -15.100 -2.954 -11.295 1.00 63.09 104 TRP A CA 1
ATOM 832 C C . TRP A 1 104 ? -15.095 -2.185 -12.627 1.00 63.09 104 TRP A C 1
ATOM 834 O O . TRP A 1 104 ? -15.244 -2.821 -13.672 1.00 63.09 104 TRP A O 1
ATOM 844 N N . PRO A 1 105 ? -14.859 -0.860 -12.635 1.00 74.50 105 PRO A N 1
ATOM 845 C CA . PRO A 1 105 ? -14.623 0.009 -11.483 1.00 74.50 105 PRO A CA 1
ATOM 846 C C . PRO A 1 105 ? -15.932 0.449 -10.786 1.00 74.50 105 PRO A C 1
ATOM 848 O O . PRO A 1 105 ? -16.917 0.734 -11.464 1.00 74.50 105 PRO A O 1
ATOM 851 N N . PRO A 1 106 ? -15.939 0.573 -9.441 1.00 68.31 106 PRO A N 1
ATOM 852 C CA . PRO A 1 106 ? -17.134 0.916 -8.654 1.00 68.31 106 PRO A CA 1
ATOM 853 C C . PRO A 1 106 ? -17.655 2.336 -8.917 1.00 68.31 106 PRO A C 1
ATOM 855 O O . PRO A 1 106 ? -18.778 2.666 -8.550 1.00 68.31 106 PRO A O 1
ATOM 858 N N . VAL A 1 107 ? -16.834 3.177 -9.546 1.00 66.31 107 VAL A N 1
ATOM 859 C CA . VAL A 1 107 ? -17.190 4.508 -10.027 1.00 66.31 107 VAL A CA 1
ATOM 860 C C . VAL A 1 107 ? -16.680 4.609 -11.458 1.00 66.31 107 VAL A C 1
ATOM 862 O O . VAL A 1 107 ? -15.568 4.154 -11.745 1.00 66.31 107 VAL A O 1
ATOM 865 N N . SER A 1 108 ? -17.466 5.193 -12.365 1.00 59.47 108 SER A N 1
ATOM 866 C CA . SER A 1 108 ? -16.973 5.499 -13.706 1.00 59.47 108 SER A CA 1
ATOM 867 C C . SER A 1 108 ? -15.685 6.319 -13.583 1.00 59.47 108 SER A C 1
ATOM 869 O O . SER A 1 108 ? -15.544 7.175 -12.706 1.00 59.47 108 SER A O 1
ATOM 871 N N . ALA A 1 109 ? -14.708 6.042 -14.450 1.00 55.38 109 ALA A N 1
ATOM 872 C CA . ALA A 1 109 ? -13.381 6.670 -14.428 1.00 55.38 109 ALA A CA 1
ATOM 873 C C . ALA A 1 109 ? -13.408 8.212 -14.574 1.00 55.38 109 ALA A C 1
ATOM 875 O O . ALA A 1 109 ? -12.367 8.859 -14.599 1.00 55.38 109 ALA A O 1
ATOM 876 N N . THR A 1 110 ? -14.596 8.813 -14.670 1.00 55.50 110 THR A N 1
ATOM 877 C CA . THR A 1 110 ? -14.846 10.252 -14.653 1.00 55.50 110 THR A CA 1
ATOM 878 C C . THR A 1 110 ? -14.693 10.884 -13.266 1.00 55.50 110 THR A C 1
ATOM 880 O O . THR A 1 110 ? -14.436 12.086 -13.210 1.00 55.50 110 THR A O 1
ATOM 883 N N . TYR A 1 111 ? -14.811 10.117 -12.171 1.00 52.72 111 TYR A N 1
ATOM 884 C CA . TYR A 1 111 ? -14.704 10.630 -10.791 1.00 52.72 111 TYR A CA 1
ATOM 885 C C . TYR A 1 111 ? -13.286 10.560 -10.201 1.00 52.72 111 TYR A C 1
ATOM 887 O O . TYR A 1 111 ? -13.000 11.158 -9.163 1.00 52.72 111 TYR A O 1
ATOM 895 N N . THR A 1 112 ? -12.359 9.835 -10.831 1.00 60.44 112 THR A N 1
ATOM 896 C CA . THR A 1 112 ? -10.973 9.806 -10.361 1.00 60.44 112 THR A CA 1
ATOM 897 C C . THR A 1 112 ? -10.227 11.048 -10.859 1.00 60.44 112 THR A C 1
ATOM 899 O O . THR A 1 112 ? -10.345 11.473 -12.005 1.00 60.44 112 THR A O 1
ATOM 902 N N . ARG A 1 113 ? -9.394 11.626 -9.986 1.00 57.12 113 ARG A N 1
ATOM 903 C CA . ARG A 1 113 ? -8.475 12.749 -10.282 1.00 57.12 113 ARG A CA 1
ATOM 904 C C . ARG A 1 113 ? -7.562 12.520 -11.499 1.00 57.12 113 ARG A C 1
ATOM 906 O O . ARG A 1 113 ? -7.023 13.469 -12.055 1.00 57.12 113 ARG A O 1
ATOM 913 N N . HIS A 1 114 ? -7.398 11.268 -11.918 1.00 55.69 114 HIS A N 1
ATOM 914 C CA . HIS A 1 114 ? -6.688 10.886 -13.130 1.00 55.69 114 HIS A CA 1
ATOM 915 C C . HIS A 1 114 ? -7.698 10.693 -14.259 1.00 55.69 114 HIS A C 1
ATOM 917 O O . HIS A 1 114 ? -8.028 9.567 -14.623 1.00 55.69 114 HIS A O 1
ATOM 923 N N . GLN A 1 115 ? -8.197 11.797 -14.814 1.00 56.22 115 GLN A N 1
ATOM 924 C CA . GLN A 1 115 ? -8.971 11.727 -16.047 1.00 56.22 115 GLN A CA 1
ATOM 925 C C . GLN A 1 115 ? -8.071 11.122 -17.133 1.00 56.22 115 GLN A C 1
ATOM 927 O O . GLN A 1 115 ? -7.043 11.706 -17.486 1.00 56.22 115 GLN A O 1
ATOM 932 N N . CYS A 1 116 ? -8.433 9.946 -17.660 1.00 57.00 116 CYS A N 1
ATOM 933 C CA . CYS A 1 116 ? -7.885 9.474 -18.931 1.00 57.00 116 CYS A CA 1
ATOM 934 C C . CYS A 1 116 ? -8.004 10.629 -19.926 1.00 57.00 116 CYS A C 1
ATOM 936 O O . CYS A 1 116 ? -9.068 11.243 -19.986 1.00 57.00 116 CYS A O 1
ATOM 938 N N . ARG A 1 117 ? -6.912 10.959 -20.634 1.00 59.47 117 ARG A N 1
ATOM 939 C CA . ARG A 1 117 ? -6.822 12.105 -21.556 1.00 59.47 117 ARG A CA 1
ATOM 940 C C . ARG A 1 117 ? -8.111 12.208 -22.379 1.00 59.47 117 ARG A C 1
ATOM 942 O O . ARG A 1 117 ? -8.317 11.415 -23.294 1.00 59.47 117 ARG A O 1
ATOM 949 N N . ARG A 1 118 ? -9.005 13.125 -21.992 1.00 62.16 118 ARG A N 1
ATOM 950 C CA . ARG A 1 118 ? -10.324 13.263 -22.617 1.00 62.16 118 ARG A CA 1
ATOM 951 C C . ARG A 1 118 ? -10.108 13.753 -24.046 1.00 62.16 118 ARG A C 1
ATOM 953 O O . ARG A 1 118 ? -9.316 14.668 -24.269 1.00 62.16 118 ARG A O 1
ATOM 960 N N . GLY A 1 119 ? -10.785 13.139 -25.012 1.00 76.19 119 GLY A N 1
ATOM 961 C CA . GLY A 1 119 ? -10.756 13.606 -26.395 1.00 76.19 119 GLY A CA 1
ATOM 962 C C . GLY A 1 119 ? -11.357 15.011 -26.512 1.00 76.19 119 GLY A C 1
ATOM 963 O O . GLY A 1 119 ? -12.212 15.405 -25.717 1.00 76.19 119 GLY A O 1
ATOM 964 N N . VAL A 1 120 ? -10.937 15.772 -27.526 1.00 79.94 120 VAL A N 1
ATOM 965 C CA . VAL A 1 120 ? -11.437 17.142 -27.767 1.00 79.94 120 VAL A CA 1
ATOM 966 C C . VAL A 1 120 ? -12.964 17.160 -27.907 1.00 79.94 120 VAL A C 1
ATOM 968 O O . VAL A 1 120 ? -13.627 18.038 -27.360 1.00 79.94 120 VAL A O 1
ATOM 971 N N . TYR A 1 121 ? -13.526 16.148 -28.575 1.00 83.50 121 TYR A N 1
ATOM 972 C CA . TYR A 1 121 ? -14.966 16.003 -28.773 1.00 83.50 121 TYR A CA 1
ATOM 973 C C . TYR A 1 121 ? -15.736 15.746 -27.468 1.00 83.50 121 TYR A C 1
ATOM 975 O O . TYR A 1 121 ? -16.740 16.407 -27.216 1.00 83.50 121 TYR A O 1
ATOM 983 N N . SER A 1 122 ? -15.249 14.860 -26.589 1.00 81.31 122 SER A N 1
ATOM 984 C CA . SER A 1 122 ? -15.927 14.591 -25.311 1.00 81.31 122 SER A CA 1
ATOM 985 C C . SER A 1 122 ? -15.945 15.830 -24.412 1.00 81.31 122 SER A C 1
A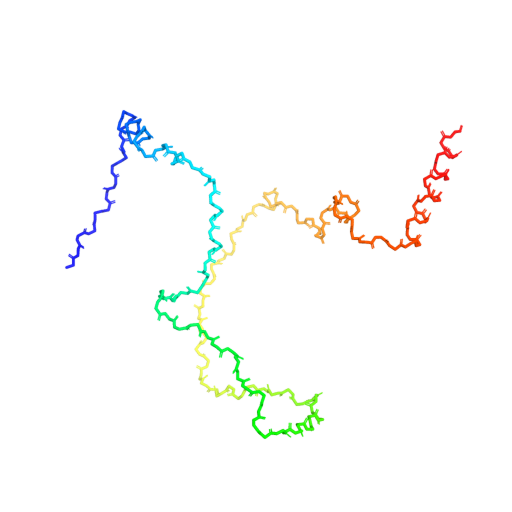TOM 987 O O . SER A 1 122 ? -16.974 16.163 -23.841 1.00 81.31 122 SER A O 1
ATOM 989 N N . ALA A 1 123 ? -14.843 16.591 -24.371 1.00 80.94 123 ALA A N 1
ATOM 990 C CA . ALA A 1 123 ? -14.782 17.844 -23.613 1.00 80.94 123 ALA A CA 1
ATOM 991 C C . ALA A 1 123 ? -15.665 18.966 -24.200 1.00 80.94 123 ALA A C 1
ATOM 993 O O . ALA A 1 123 ? -15.967 19.949 -23.519 1.00 80.94 123 ALA A O 1
ATOM 994 N N . PHE A 1 124 ? -16.033 18.881 -25.481 1.00 87.44 124 PHE A N 1
ATOM 995 C CA . PHE A 1 124 ? -17.012 19.780 -26.088 1.00 87.44 124 PHE A CA 1
ATOM 996 C C . PHE A 1 124 ? -18.438 19.391 -25.687 1.00 87.44 124 PHE A C 1
ATOM 998 O O . PHE A 1 124 ? -19.178 20.258 -25.230 1.00 87.44 124 PHE A O 1
ATOM 1005 N N . MET A 1 125 ? -18.793 18.106 -25.784 1.00 92.62 125 MET A N 1
ATOM 1006 C CA . MET A 1 125 ? -20.125 17.614 -25.415 1.00 92.62 125 MET A CA 1
ATOM 1007 C C . MET A 1 125 ? -20.454 17.878 -23.939 1.00 92.62 125 MET A C 1
ATOM 1009 O O . MET A 1 125 ? -21.530 18.400 -23.666 1.00 92.62 125 MET A O 1
ATOM 1013 N N . ASP A 1 126 ? -19.503 17.665 -23.022 1.00 85.31 126 ASP A N 1
ATOM 1014 C CA . ASP A 1 126 ? -19.674 17.980 -21.592 1.00 85.31 126 ASP A CA 1
ATOM 1015 C C . ASP A 1 126 ? -20.028 19.469 -21.376 1.00 85.31 126 ASP A C 1
ATOM 1017 O O . ASP A 1 126 ? -20.919 19.815 -20.602 1.00 85.31 126 ASP A O 1
ATOM 1021 N N . ARG A 1 127 ? -19.358 20.378 -22.103 1.00 91.19 127 ARG A N 1
ATOM 1022 C CA . ARG A 1 127 ? -19.625 21.826 -22.025 1.00 91.19 127 ARG A CA 1
ATOM 1023 C C . ARG A 1 127 ? -20.977 22.202 -22.618 1.00 91.19 127 ARG A C 1
ATOM 1025 O O . ARG A 1 127 ? -21.618 23.125 -22.122 1.00 91.19 127 ARG A O 1
ATOM 1032 N N . VAL A 1 128 ? -21.398 21.529 -23.687 1.00 93.00 128 VAL A N 1
ATOM 1033 C CA . VAL A 1 128 ? -22.733 21.714 -24.271 1.00 93.00 128 VAL A CA 1
ATOM 1034 C C . VAL A 1 128 ? -23.800 21.271 -23.271 1.00 93.00 128 VAL A C 1
ATOM 1036 O O . VAL A 1 128 ? -24.738 22.027 -23.020 1.00 93.00 128 VAL A O 1
ATOM 1039 N N . GLU A 1 129 ? -23.625 20.103 -22.655 1.00 92.12 129 GLU A N 1
ATOM 1040 C CA . GLU A 1 129 ? -24.540 19.554 -21.652 1.00 92.12 129 GLU A CA 1
ATOM 1041 C C . GLU A 1 129 ? -24.643 20.456 -20.416 1.00 92.12 129 GLU A C 1
ATOM 1043 O O . GLU A 1 129 ? -25.746 20.800 -19.986 1.00 92.12 129 GLU A O 1
ATOM 1048 N N . GLU A 1 130 ? -23.516 20.942 -19.891 1.00 91.56 130 GLU A N 1
ATOM 1049 C CA . GLU A 1 130 ? -23.502 21.887 -18.770 1.00 91.56 130 GLU A CA 1
ATOM 1050 C C . GLU A 1 130 ? -24.221 23.202 -19.116 1.00 91.56 130 GLU A C 1
ATOM 1052 O O . GLU A 1 130 ? -24.945 23.782 -18.302 1.00 91.56 130 GLU A O 1
ATOM 1057 N N . LYS A 1 131 ? -24.054 23.687 -20.350 1.00 94.62 131 LYS A N 1
ATOM 1058 C CA . LYS A 1 131 ? -24.694 24.927 -20.790 1.00 94.62 131 LYS A CA 1
ATOM 1059 C C . LYS A 1 131 ? -26.210 24.759 -20.934 1.00 94.62 131 LYS A C 1
ATOM 1061 O O . LYS A 1 131 ? -26.950 25.665 -20.546 1.00 94.62 131 LYS A O 1
ATOM 1066 N N . LEU A 1 132 ? -26.665 23.619 -21.456 1.00 93.69 132 LEU A N 1
ATOM 1067 C CA . LEU A 1 132 ? -28.087 23.282 -21.596 1.00 93.69 132 LEU A CA 1
ATOM 1068 C C . LEU A 1 132 ? -28.754 23.063 -20.236 1.00 93.69 132 LEU A C 1
ATOM 1070 O O . LEU A 1 132 ? -29.776 23.675 -19.949 1.00 93.69 132 LEU A O 1
ATOM 1074 N N . THR A 1 133 ? -28.139 22.275 -19.357 1.00 93.81 133 THR A N 1
ATOM 1075 C CA . THR A 1 133 ? -28.671 22.029 -18.006 1.00 93.81 133 THR A CA 1
ATOM 1076 C C . THR A 1 133 ? -28.824 23.327 -17.214 1.00 93.81 133 THR A C 1
ATOM 1078 O O . THR A 1 133 ? -29.896 23.587 -16.673 1.00 93.81 133 THR A O 1
ATOM 1081 N N . ARG A 1 134 ? -27.825 24.221 -17.231 1.00 90.38 134 ARG A N 1
ATOM 1082 C CA . ARG A 1 134 ? -27.928 25.546 -16.583 1.00 90.38 134 ARG A CA 1
ATOM 1083 C C . ARG A 1 134 ? -29.025 26.435 -17.164 1.00 90.38 134 ARG A C 1
ATOM 1085 O O . ARG A 1 134 ? -29.577 27.256 -16.439 1.00 90.38 134 ARG A O 1
ATOM 1092 N N . SER A 1 135 ? -29.299 26.326 -18.463 1.00 89.81 135 SER A N 1
ATOM 1093 C CA . SER A 1 135 ? -30.349 27.123 -19.107 1.00 89.81 135 SER A CA 1
ATOM 1094 C C . SER A 1 135 ? -31.745 26.543 -18.896 1.00 89.81 135 SER A C 1
ATOM 1096 O O . SER A 1 135 ? -32.704 27.302 -18.942 1.00 89.81 135 SER A O 1
ATOM 1098 N N . TRP A 1 136 ? -31.863 25.245 -18.614 1.00 84.94 136 TRP A N 1
ATOM 1099 C CA . TRP A 1 136 ? -33.130 24.590 -18.271 1.00 84.94 136 TRP A CA 1
ATOM 1100 C C . TRP A 1 136 ? -33.462 24.625 -16.775 1.00 84.94 136 TRP A C 1
ATOM 1102 O O . TRP A 1 136 ? -34.611 24.423 -16.403 1.00 84.94 136 TRP A O 1
ATOM 1112 N N . MET A 1 137 ? -32.478 24.880 -15.909 1.00 76.38 137 MET A N 1
ATOM 1113 C CA . MET A 1 137 ? -32.683 25.077 -14.464 1.00 76.38 137 MET A CA 1
ATOM 1114 C C . MET A 1 137 ? -33.059 26.523 -14.089 1.00 76.38 137 MET A C 1
ATOM 1116 O O . MET A 1 137 ? -33.037 26.874 -12.909 1.00 76.38 137 MET A O 1
ATOM 1120 N N . LYS A 1 138 ? -33.368 27.364 -15.079 1.00 56.44 138 LYS A N 1
ATOM 1121 C CA . LYS A 1 138 ? -33.804 28.751 -14.916 1.00 56.44 138 LYS A CA 1
ATOM 1122 C C . LYS A 1 138 ? -35.252 28.884 -15.364 1.00 56.44 138 LYS A C 1
ATOM 1124 O O . LYS A 1 138 ? -35.979 29.647 -14.695 1.00 56.44 138 LYS A O 1
#

Radius of gyration: 31.35 Å; chains: 1; bounding box: 60×70×75 Å